Protein AF-A0A959T0X3-F1 (afdb_monomer_lite)

Sequence (175 aa):
VRFLTLLTTSLIAFGFVVLYLAIHMPPDRGWWLTSSAAEGVPDMQAAFAAVFGQGMNIIVGSLTAFVIGQFVDAFSFRWMKRMTGDRRIWLRATGSTLISQLIDSVVVTYVAFWLFRDMTFAMATALALTAYVYKFTVAVVSTPLIYLAHAGVERYLGKEKAAAMRAAALSKADE

Structure (mmCIF, N/CA/C/O backbone):
data_AF-A0A959T0X3-F1
#
_entry.id   AF-A0A959T0X3-F1
#
loop_
_atom_site.group_PDB
_atom_site.id
_atom_site.type_symbol
_atom_site.label_atom_id
_atom_site.label_alt_id
_atom_site.label_comp_id
_atom_site.label_asym_id
_atom_site.label_entity_id
_atom_site.label_seq_id
_atom_site.pdbx_PDB_ins_code
_atom_site.Cartn_x
_atom_site.Cartn_y
_atom_site.Cartn_z
_atom_site.occupancy
_atom_site.B_iso_or_equiv
_atom_site.auth_seq_id
_atom_site.auth_comp_id
_atom_site.auth_asym_id
_atom_site.auth_atom_id
_atom_site.pdbx_PDB_model_num
ATOM 1 N N . VAL A 1 1 ? -19.198 -9.817 -4.823 1.00 64.38 1 VAL A N 1
ATOM 2 C CA . VAL A 1 1 ? -17.813 -9.396 -4.480 1.00 64.38 1 VAL A CA 1
ATOM 3 C C . VAL A 1 1 ? -16.756 -10.292 -5.127 1.00 64.38 1 VAL A C 1
ATOM 5 O O . VAL A 1 1 ? -16.028 -9.788 -5.965 1.00 64.38 1 VAL A O 1
ATOM 8 N N . ARG A 1 2 ? -16.720 -11.610 -4.855 1.00 67.75 2 ARG A N 1
ATOM 9 C CA . ARG A 1 2 ? -15.702 -12.535 -5.416 1.00 67.75 2 ARG A CA 1
ATOM 10 C C . ARG A 1 2 ? -15.579 -12.510 -6.950 1.00 67.75 2 ARG A C 1
ATOM 12 O O . ARG A 1 2 ? -14.468 -12.469 -7.456 1.00 67.75 2 ARG A O 1
ATOM 19 N N . PHE A 1 3 ? -16.701 -12.472 -7.674 1.00 75.19 3 PHE A N 1
ATOM 20 C CA . PHE A 1 3 ? -16.714 -12.403 -9.144 1.00 75.19 3 PHE A CA 1
ATOM 21 C C . PHE A 1 3 ? -16.078 -11.117 -9.694 1.00 75.19 3 PHE A C 1
ATOM 23 O O . PHE A 1 3 ? -15.248 -11.181 -10.590 1.00 75.19 3 PHE A O 1
ATOM 30 N N . LEU A 1 4 ? -16.420 -9.960 -9.115 1.00 78.19 4 LEU A N 1
ATOM 31 C CA . LEU A 1 4 ? -15.883 -8.660 -9.531 1.00 78.19 4 LEU A CA 1
ATOM 32 C C . LEU A 1 4 ? -14.369 -8.577 -9.297 1.00 78.19 4 LEU A C 1
ATOM 34 O O . LEU A 1 4 ? -13.640 -8.098 -10.163 1.00 78.19 4 LEU A O 1
ATOM 38 N N . THR A 1 5 ? -13.891 -9.098 -8.163 1.00 72.88 5 THR A N 1
ATOM 39 C CA . THR A 1 5 ? -12.455 -9.190 -7.875 1.00 72.88 5 THR A CA 1
ATOM 40 C C . THR A 1 5 ? -11.755 -10.092 -8.890 1.00 72.88 5 THR A C 1
ATOM 42 O O . THR A 1 5 ? -10.767 -9.670 -9.481 1.00 72.88 5 THR A O 1
ATOM 45 N N . LEU A 1 6 ? -12.300 -11.286 -9.156 1.00 79.94 6 LEU A N 1
ATOM 46 C CA . LEU A 1 6 ? -11.705 -12.241 -10.092 1.00 79.94 6 LEU A CA 1
ATOM 47 C C . LEU A 1 6 ? -11.641 -11.679 -11.520 1.00 79.94 6 LEU A C 1
ATOM 49 O O . LEU A 1 6 ? -10.592 -11.731 -12.148 1.00 79.94 6 LEU A O 1
ATOM 53 N N . LEU A 1 7 ? -12.733 -11.073 -11.995 1.00 83.38 7 LEU A N 1
ATOM 54 C CA . LEU A 1 7 ? -12.816 -10.454 -13.317 1.00 83.38 7 LEU A CA 1
ATOM 55 C C . LEU A 1 7 ? -11.782 -9.335 -13.483 1.00 83.38 7 LEU A C 1
ATOM 57 O O . LEU A 1 7 ? -11.071 -9.291 -14.483 1.00 83.38 7 LEU A O 1
ATOM 61 N N . THR A 1 8 ? -11.672 -8.454 -12.486 1.00 76.19 8 THR A N 1
ATOM 62 C CA . THR A 1 8 ? -10.725 -7.331 -12.523 1.00 76.19 8 THR A CA 1
ATOM 63 C C . THR A 1 8 ? -9.284 -7.835 -12.546 1.00 76.19 8 THR A C 1
ATOM 65 O O . THR A 1 8 ? -8.489 -7.390 -13.369 1.00 76.19 8 THR A O 1
ATOM 68 N N . THR A 1 9 ? -8.953 -8.818 -11.703 1.00 74.25 9 THR A N 1
ATOM 69 C CA . THR A 1 9 ? -7.631 -9.454 -11.704 1.00 74.25 9 THR A CA 1
ATOM 70 C C . THR A 1 9 ? -7.329 -10.134 -13.042 1.00 74.25 9 THR A C 1
ATOM 72 O O . THR A 1 9 ? -6.222 -9.988 -13.554 1.00 74.25 9 THR A O 1
ATOM 75 N N . SER A 1 10 ? -8.302 -10.825 -13.645 1.00 82.31 10 SER A N 1
ATOM 76 C CA . SER A 1 10 ? -8.136 -11.481 -14.947 1.00 82.31 10 SER A CA 1
ATOM 77 C C . SER A 1 10 ? -7.917 -10.491 -16.092 1.00 82.31 10 SER A C 1
ATOM 79 O O . SER A 1 10 ? -7.050 -10.728 -16.927 1.00 82.31 10 SER A O 1
ATOM 81 N N . LEU A 1 11 ? -8.648 -9.373 -16.127 1.00 84.50 11 LEU A N 1
ATOM 82 C CA . LEU A 1 11 ? -8.470 -8.329 -17.145 1.00 84.50 11 LEU A CA 1
ATOM 83 C C . LEU A 1 11 ? -7.097 -7.658 -17.037 1.00 84.50 11 LEU A C 1
ATOM 85 O O . LEU A 1 11 ? -6.426 -7.445 -18.045 1.00 84.50 11 LEU A O 1
ATOM 89 N N . ILE A 1 12 ? -6.664 -7.379 -15.807 1.00 81.81 12 ILE A N 1
ATOM 90 C CA . ILE A 1 12 ? -5.334 -6.840 -15.517 1.00 81.81 12 ILE A CA 1
ATOM 91 C C . ILE A 1 12 ? -4.252 -7.824 -15.991 1.00 81.81 12 ILE A C 1
ATOM 93 O O . ILE A 1 12 ? -3.347 -7.436 -16.727 1.00 81.81 12 ILE A O 1
ATOM 97 N N . ALA A 1 13 ? -4.372 -9.108 -15.638 1.00 80.50 13 ALA A N 1
ATOM 98 C CA . ALA A 1 13 ? -3.436 -10.145 -16.071 1.00 80.50 13 ALA A CA 1
ATOM 99 C C . ALA A 1 13 ? -3.388 -10.288 -17.603 1.00 80.50 13 ALA A C 1
ATOM 101 O O . ALA A 1 13 ? -2.305 -10.377 -18.178 1.00 80.50 13 ALA A O 1
ATOM 102 N N . PHE A 1 14 ? -4.544 -10.252 -18.271 1.00 86.44 14 PHE A N 1
ATOM 103 C CA . PHE A 1 14 ? -4.636 -10.300 -19.729 1.00 86.44 14 PHE A CA 1
ATOM 104 C C . PHE A 1 14 ? -3.894 -9.133 -20.396 1.00 86.44 14 PHE A C 1
ATOM 106 O O . PHE A 1 14 ? -3.094 -9.363 -21.302 1.00 86.44 14 PHE A O 1
ATOM 113 N N . GLY A 1 15 ? -4.088 -7.900 -19.913 1.00 84.12 15 GLY A N 1
ATOM 114 C CA . GLY A 1 15 ? -3.373 -6.725 -20.423 1.00 84.12 15 GLY A CA 1
ATOM 115 C C . GLY A 1 15 ? -1.849 -6.873 -20.349 1.00 84.12 15 GLY A C 1
ATOM 116 O O . GLY A 1 15 ? -1.148 -6.487 -21.284 1.00 84.12 15 GLY A O 1
ATOM 117 N N . PHE A 1 16 ? -1.326 -7.506 -19.294 1.00 80.06 16 PHE A N 1
ATOM 118 C CA . PHE A 1 16 ? 0.114 -7.763 -19.176 1.00 80.06 16 PHE A CA 1
ATOM 119 C C . PHE A 1 16 ? 0.628 -8.836 -20.105 1.00 80.06 16 PHE A C 1
ATOM 121 O O . PHE A 1 16 ? 1.716 -8.674 -20.644 1.00 80.06 16 PHE A O 1
ATOM 128 N N . VAL A 1 17 ? -0.135 -9.906 -20.319 1.00 84.50 17 VAL A N 1
ATOM 129 C CA . VAL A 1 17 ? 0.243 -10.926 -21.304 1.00 84.50 17 VAL A CA 1
ATOM 130 C C . VAL A 1 17 ? 0.352 -10.287 -22.688 1.00 84.50 17 VAL A C 1
ATOM 132 O O . VAL A 1 17 ? 1.337 -10.509 -23.387 1.00 84.50 17 VAL A O 1
ATOM 135 N N . VAL A 1 18 ? -0.604 -9.431 -23.054 1.00 87.31 18 VAL A N 1
ATOM 136 C CA . VAL A 1 18 ? -0.570 -8.701 -24.328 1.00 87.31 18 VAL A CA 1
ATOM 137 C C . VAL A 1 18 ? 0.650 -7.776 -24.412 1.00 87.31 18 VAL A C 1
ATOM 139 O O . VAL A 1 18 ? 1.364 -7.820 -25.411 1.00 87.31 18 VAL A O 1
ATOM 142 N N . LEU A 1 19 ? 0.942 -6.987 -23.371 1.00 83.88 19 LEU A N 1
ATOM 143 C CA . LEU A 1 19 ? 2.120 -6.106 -23.347 1.00 83.88 19 LEU A CA 1
ATOM 144 C C . LEU A 1 19 ? 3.445 -6.881 -23.378 1.00 83.88 19 LEU A C 1
ATOM 146 O O . LEU A 1 19 ? 4.367 -6.485 -24.086 1.00 83.88 19 LEU A O 1
ATOM 150 N N . TYR A 1 20 ? 3.540 -8.000 -22.658 1.00 83.81 20 TYR A N 1
ATOM 151 C CA . TYR A 1 20 ? 4.718 -8.869 -22.658 1.00 83.81 20 TYR A CA 1
ATOM 152 C C . TYR A 1 20 ? 5.016 -9.397 -24.063 1.00 83.81 20 TYR A C 1
ATOM 154 O O . TYR A 1 20 ? 6.157 -9.316 -24.529 1.00 83.81 20 TYR A O 1
ATOM 162 N N . LEU A 1 21 ? 3.979 -9.895 -24.745 1.00 86.44 21 LEU A N 1
ATOM 163 C CA . LEU A 1 21 ? 4.081 -10.376 -26.119 1.00 86.44 21 LEU A CA 1
ATOM 164 C C . LEU A 1 21 ? 4.426 -9.238 -27.086 1.00 86.44 21 LEU A C 1
ATOM 166 O O . LEU A 1 21 ? 5.255 -9.439 -27.966 1.00 86.44 21 LEU A O 1
ATOM 170 N N . ALA A 1 22 ? 3.858 -8.043 -26.899 1.00 84.19 22 ALA A N 1
ATOM 171 C CA . ALA A 1 22 ? 4.156 -6.875 -27.728 1.00 84.19 22 ALA A CA 1
ATOM 172 C C . ALA A 1 22 ? 5.621 -6.415 -27.610 1.00 84.19 22 ALA A C 1
ATOM 174 O O . ALA A 1 22 ? 6.234 -6.066 -28.614 1.00 84.19 22 ALA A O 1
ATOM 175 N N . ILE A 1 23 ? 6.209 -6.456 -26.408 1.00 83.00 23 ILE A N 1
ATOM 176 C CA . ILE A 1 23 ? 7.622 -6.092 -26.192 1.00 83.00 23 ILE A CA 1
ATOM 177 C C . ILE A 1 23 ? 8.574 -7.090 -26.870 1.00 83.00 23 ILE A C 1
ATOM 179 O O . ILE A 1 23 ? 9.599 -6.683 -27.416 1.00 83.00 23 ILE A O 1
ATOM 183 N N . HIS A 1 24 ? 8.249 -8.387 -26.838 1.00 83.31 24 HIS A N 1
ATOM 184 C CA . HIS A 1 24 ? 9.104 -9.450 -27.388 1.00 83.31 24 HIS A CA 1
ATOM 185 C C . HIS A 1 24 ? 8.854 -9.740 -28.872 1.00 83.31 24 HIS A C 1
ATOM 187 O O . HIS A 1 24 ? 9.616 -10.489 -29.487 1.00 83.31 24 HIS A O 1
ATOM 193 N N . MET A 1 25 ? 7.798 -9.175 -29.459 1.00 83.31 25 MET A N 1
ATOM 194 C CA . MET A 1 25 ? 7.533 -9.315 -30.883 1.00 83.31 25 MET A CA 1
ATOM 195 C C . MET A 1 25 ? 8.585 -8.529 -31.684 1.00 83.31 25 MET A C 1
ATOM 197 O O . MET A 1 25 ? 8.890 -7.389 -31.326 1.00 83.31 25 MET A O 1
ATOM 201 N N . PRO A 1 26 ? 9.144 -9.101 -32.768 1.00 78.75 26 PRO A N 1
ATOM 202 C CA . PRO A 1 26 ? 10.072 -8.377 -33.626 1.00 78.75 26 PRO A CA 1
ATOM 203 C C . PRO A 1 26 ? 9.405 -7.110 -34.182 1.00 78.75 26 PRO A C 1
ATOM 205 O O . PRO A 1 26 ? 8.355 -7.225 -34.820 1.00 78.75 26 PRO A O 1
ATOM 208 N N . PRO A 1 27 ? 9.982 -5.916 -33.965 1.00 81.31 27 PRO A N 1
ATOM 209 C CA . PRO A 1 27 ? 9.432 -4.689 -34.518 1.00 81.31 27 PRO A CA 1
ATOM 210 C C . PRO A 1 27 ? 9.588 -4.651 -36.039 1.00 81.31 27 PRO A C 1
ATOM 212 O O . PRO A 1 27 ? 10.576 -5.144 -36.596 1.00 81.31 27 PRO A O 1
ATOM 215 N N . ASP A 1 28 ? 8.649 -3.982 -36.705 1.00 82.00 28 ASP A N 1
ATOM 216 C CA . ASP A 1 28 ? 8.813 -3.626 -38.109 1.00 82.00 28 ASP A CA 1
ATOM 217 C C . ASP A 1 28 ? 9.980 -2.638 -38.274 1.00 82.00 28 ASP A C 1
ATOM 219 O O . ASP A 1 28 ? 10.077 -1.624 -37.577 1.00 82.00 28 ASP A O 1
ATOM 223 N N . ARG A 1 29 ? 10.896 -2.936 -39.198 1.00 73.62 29 ARG A N 1
ATOM 224 C CA . ARG A 1 29 ? 12.114 -2.136 -39.381 1.00 73.62 29 ARG A CA 1
ATOM 225 C C . ARG A 1 29 ? 11.919 -0.896 -40.256 1.00 73.62 29 ARG A C 1
ATOM 227 O O . ARG A 1 29 ? 12.813 -0.059 -40.283 1.00 73.62 29 ARG A O 1
ATOM 234 N N . GLY A 1 30 ? 10.811 -0.799 -40.993 1.00 74.19 30 GLY A N 1
ATOM 235 C CA . GLY A 1 30 ? 10.577 0.249 -41.988 1.00 74.19 30 GLY A CA 1
ATOM 236 C C . GLY A 1 30 ? 9.834 1.461 -41.432 1.00 74.19 30 GLY A C 1
ATOM 237 O O . GLY A 1 30 ? 10.241 2.591 -41.674 1.00 74.19 30 GLY A O 1
ATOM 238 N N . TRP A 1 31 ? 8.759 1.236 -40.679 1.00 78.56 31 TRP A N 1
ATOM 239 C CA . TRP A 1 31 ? 7.973 2.310 -40.055 1.00 78.56 31 TRP A CA 1
ATOM 240 C C . TRP A 1 31 ? 8.343 2.466 -38.586 1.00 78.56 31 TRP A C 1
ATOM 242 O O . TRP A 1 31 ? 8.620 3.576 -38.130 1.00 78.56 31 TRP A O 1
ATOM 252 N N . TRP A 1 32 ? 8.264 1.377 -37.819 1.00 81.81 32 TRP A N 1
ATOM 253 C CA . TRP A 1 32 ? 8.141 1.454 -36.362 1.00 81.81 32 TRP A CA 1
ATOM 254 C C . TRP A 1 32 ? 9.403 1.984 -35.683 1.00 81.81 32 TRP A C 1
ATOM 256 O O . TRP A 1 32 ? 9.307 2.887 -34.862 1.00 81.81 32 TRP A O 1
ATOM 266 N N . LEU A 1 33 ? 10.588 1.496 -36.062 1.00 80.19 33 LEU A N 1
ATOM 267 C CA . LEU A 1 33 ? 11.848 1.915 -35.431 1.00 80.19 33 LEU A CA 1
ATOM 268 C C . LEU A 1 33 ? 12.099 3.428 -35.520 1.00 80.19 33 LEU A C 1
ATOM 270 O O . LEU A 1 33 ? 12.566 4.022 -34.552 1.00 80.19 33 LEU A O 1
ATOM 274 N N . THR A 1 34 ? 11.761 4.048 -36.653 1.00 81.88 34 THR A N 1
ATOM 275 C CA . THR A 1 34 ? 12.048 5.462 -36.936 1.00 81.88 34 THR A CA 1
ATOM 276 C C . THR A 1 34 ? 10.849 6.388 -36.741 1.00 81.88 34 THR A C 1
ATOM 278 O O . THR A 1 34 ? 10.966 7.582 -37.013 1.00 81.88 34 THR A O 1
ATOM 281 N N . SER A 1 35 ? 9.697 5.885 -36.283 1.00 81.88 35 SER A N 1
ATOM 282 C CA . SER A 1 35 ? 8.451 6.666 -36.220 1.00 81.88 35 SER A CA 1
ATOM 283 C C . SER A 1 35 ? 8.563 7.931 -35.368 1.00 81.88 35 SER A C 1
ATOM 285 O O . SER A 1 35 ? 7.908 8.926 -35.660 1.00 81.88 35 SER A O 1
ATOM 287 N N . SER A 1 36 ? 9.417 7.899 -34.342 1.00 81.44 36 SER A N 1
ATOM 288 C CA . SER A 1 36 ? 9.675 9.019 -33.426 1.00 81.44 36 SER A CA 1
ATOM 289 C C . SER A 1 36 ? 11.119 9.529 -33.507 1.00 81.44 36 SER A C 1
ATOM 291 O O . SER A 1 36 ? 11.574 10.266 -32.632 1.00 81.44 36 SER A O 1
ATOM 293 N N . ALA A 1 37 ? 11.841 9.200 -34.586 1.00 77.88 37 ALA A N 1
ATOM 294 C CA . ALA A 1 37 ? 13.212 9.669 -34.793 1.00 77.88 37 ALA A CA 1
ATOM 295 C C . ALA A 1 37 ? 13.294 11.204 -34.873 1.00 77.88 37 ALA A C 1
ATOM 297 O O . ALA A 1 37 ? 14.249 11.797 -34.375 1.00 77.88 37 ALA A O 1
ATOM 298 N N . ALA A 1 38 ? 12.263 11.854 -35.427 1.00 78.12 38 ALA A N 1
ATOM 299 C CA . ALA A 1 38 ? 12.153 13.314 -35.485 1.00 78.12 38 ALA A CA 1
ATOM 300 C C . ALA A 1 38 ? 11.984 13.978 -34.101 1.00 78.12 38 ALA A C 1
ATOM 302 O O . ALA A 1 38 ? 12.298 15.155 -33.949 1.00 78.12 38 ALA A O 1
ATOM 303 N N . GLU A 1 39 ? 11.538 13.228 -33.090 1.00 80.75 39 GLU A N 1
ATOM 304 C CA . GLU A 1 39 ? 11.364 13.691 -31.706 1.00 80.75 39 GLU A CA 1
ATOM 305 C C . GLU A 1 39 ? 12.554 13.314 -30.804 1.00 80.75 39 GLU A C 1
ATOM 307 O O . GLU A 1 39 ? 12.505 13.487 -29.588 1.00 80.75 39 GLU A O 1
ATOM 312 N N . GLY A 1 40 ? 13.648 12.808 -31.388 1.00 82.50 40 GLY A N 1
ATOM 313 C CA . GLY A 1 40 ? 14.859 12.441 -30.653 1.00 82.50 40 GLY A CA 1
ATOM 314 C C . GLY A 1 40 ? 14.848 11.027 -30.070 1.00 82.50 40 GLY A C 1
ATOM 315 O O . GLY A 1 40 ? 15.679 10.736 -29.212 1.00 82.50 40 GLY A O 1
ATOM 316 N N . VAL A 1 41 ? 13.955 10.142 -30.534 1.00 82.12 41 VAL A N 1
ATOM 317 C CA . VAL A 1 41 ? 13.928 8.713 -30.170 1.00 82.12 41 VAL A CA 1
ATOM 318 C C . VAL A 1 41 ? 14.370 7.870 -31.376 1.00 82.12 41 VAL A C 1
ATOM 320 O O . VAL A 1 41 ? 13.552 7.582 -32.249 1.00 82.12 41 VAL A O 1
ATOM 323 N N . PRO A 1 42 ? 15.655 7.470 -31.463 1.00 79.75 42 PRO A N 1
ATOM 324 C CA . PRO A 1 42 ? 16.193 6.767 -32.633 1.00 79.75 42 PRO A CA 1
ATOM 325 C C . PRO A 1 42 ? 15.719 5.314 -32.756 1.00 79.75 42 PRO A C 1
ATOM 327 O O . PRO A 1 42 ? 15.734 4.761 -33.852 1.00 79.75 42 PRO A O 1
ATOM 330 N N . ASP A 1 43 ? 15.339 4.699 -31.633 1.00 84.69 43 ASP A N 1
ATOM 331 C CA . ASP A 1 43 ? 14.818 3.336 -31.563 1.00 84.69 43 ASP A CA 1
ATOM 332 C C . ASP A 1 43 ? 13.539 3.322 -30.720 1.00 84.69 43 ASP A C 1
ATOM 334 O O . ASP A 1 43 ? 13.563 3.307 -29.483 1.00 84.69 43 ASP A O 1
ATOM 338 N N . MET A 1 44 ? 12.404 3.339 -31.417 1.00 85.19 44 MET A N 1
ATOM 339 C CA . MET A 1 44 ? 11.091 3.306 -30.784 1.00 85.19 44 MET A CA 1
ATOM 340 C C . MET A 1 44 ? 10.835 1.998 -30.022 1.00 85.19 44 MET A C 1
ATOM 342 O O . MET A 1 44 ? 10.145 2.013 -29.002 1.00 85.19 44 MET A O 1
ATOM 346 N N . GLN A 1 45 ? 11.413 0.870 -30.456 1.00 84.94 45 GLN A N 1
ATOM 347 C CA . GLN A 1 45 ? 11.232 -0.408 -29.766 1.00 84.94 45 GLN A CA 1
ATOM 348 C C . GLN A 1 45 ? 11.969 -0.416 -28.428 1.00 84.94 45 GLN A C 1
ATOM 350 O O . GLN A 1 45 ? 11.413 -0.871 -27.427 1.00 84.94 45 GLN A O 1
ATOM 355 N N . ALA A 1 46 ? 13.191 0.118 -28.385 1.00 83.69 46 ALA A N 1
ATOM 356 C CA . ALA A 1 46 ? 13.946 0.246 -27.142 1.00 83.69 46 ALA A CA 1
ATOM 357 C C . ALA A 1 46 ? 13.224 1.155 -26.133 1.00 83.69 46 ALA A C 1
ATOM 359 O O . ALA A 1 46 ? 13.118 0.809 -24.954 1.00 83.69 46 ALA A O 1
ATOM 360 N N . ALA A 1 47 ? 12.664 2.279 -26.592 1.00 83.56 47 ALA A N 1
ATOM 361 C CA . ALA A 1 47 ? 11.876 3.177 -25.749 1.00 83.56 47 ALA A CA 1
ATOM 362 C C . ALA A 1 47 ? 10.578 2.517 -25.246 1.00 83.56 47 ALA A C 1
ATOM 364 O O . ALA A 1 47 ? 10.261 2.591 -24.056 1.00 83.56 47 ALA A O 1
ATOM 365 N N . PHE A 1 48 ? 9.858 1.812 -26.125 1.00 84.31 48 PHE A N 1
ATOM 366 C CA . PHE A 1 48 ? 8.654 1.060 -25.772 1.00 84.31 48 PHE A CA 1
ATOM 367 C C . PHE A 1 48 ? 8.953 -0.023 -24.722 1.00 84.31 48 PHE A C 1
ATOM 369 O O . PHE A 1 48 ? 8.268 -0.108 -23.701 1.00 84.31 48 PHE A O 1
ATOM 376 N N . ALA A 1 49 ? 10.022 -0.800 -24.916 1.00 84.12 49 ALA A N 1
ATOM 377 C CA . ALA A 1 49 ? 10.463 -1.821 -23.971 1.00 84.12 49 ALA A CA 1
ATOM 378 C C . ALA A 1 49 ? 10.905 -1.225 -22.626 1.00 84.12 49 ALA A C 1
ATOM 380 O O . ALA A 1 49 ? 10.599 -1.798 -21.583 1.00 84.12 49 ALA A O 1
ATOM 381 N N . ALA A 1 50 ? 11.571 -0.068 -22.617 1.00 82.31 50 ALA A N 1
ATOM 382 C CA . ALA A 1 50 ? 11.975 0.595 -21.381 1.00 82.31 50 ALA A CA 1
ATOM 383 C C . ALA A 1 50 ? 10.759 1.044 -20.552 1.00 82.31 50 ALA A C 1
ATOM 385 O O . ALA A 1 50 ? 10.667 0.720 -19.369 1.00 82.31 50 ALA A O 1
ATOM 386 N N . VAL A 1 51 ? 9.792 1.727 -21.174 1.00 82.12 51 VAL A N 1
ATOM 387 C CA . VAL A 1 51 ? 8.614 2.265 -20.474 1.00 82.12 51 VAL A CA 1
ATOM 388 C C . VAL A 1 51 ? 7.662 1.147 -20.040 1.00 82.12 51 VAL A C 1
ATOM 390 O O . VAL A 1 51 ? 7.318 1.033 -18.859 1.00 82.12 51 VAL A O 1
ATOM 393 N N . PHE A 1 52 ? 7.248 0.286 -20.971 1.00 80.81 52 PHE A N 1
ATOM 394 C CA . PHE A 1 52 ? 6.273 -0.765 -20.675 1.00 80.81 52 PHE A CA 1
ATOM 395 C C . PHE A 1 52 ? 6.900 -1.965 -19.953 1.00 80.81 52 PHE A C 1
ATOM 397 O O . PHE A 1 52 ? 6.236 -2.584 -19.120 1.00 80.81 52 PHE A O 1
ATOM 404 N N . GLY A 1 53 ? 8.182 -2.260 -20.184 1.00 78.75 53 GLY A N 1
ATOM 405 C CA . GLY A 1 53 ? 8.915 -3.295 -19.450 1.00 78.75 53 GLY A CA 1
ATOM 406 C C . GLY A 1 53 ? 9.161 -2.915 -17.989 1.00 78.75 53 GLY A C 1
ATOM 407 O O . GLY A 1 53 ? 8.962 -3.744 -17.098 1.00 78.75 53 GLY A O 1
ATOM 408 N N . GLN A 1 54 ? 9.488 -1.648 -17.705 1.00 71.19 54 GLN A N 1
ATOM 409 C CA . GLN A 1 54 ? 9.561 -1.159 -16.325 1.00 71.19 54 GLN A CA 1
ATOM 410 C C . GLN A 1 54 ? 8.187 -1.219 -15.641 1.00 71.19 54 GLN A C 1
ATOM 412 O O . GLN A 1 54 ? 8.094 -1.658 -14.492 1.00 71.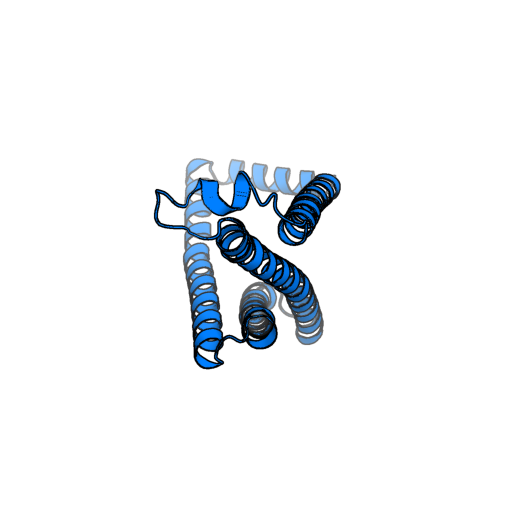19 54 GLN A O 1
ATOM 417 N N . GLY A 1 55 ? 7.114 -0.849 -16.351 1.00 73.69 55 GLY A N 1
ATOM 418 C CA . GLY A 1 55 ? 5.739 -0.995 -15.865 1.00 73.69 55 GLY A CA 1
ATOM 419 C C . GLY A 1 55 ? 5.395 -2.441 -15.493 1.00 73.69 55 GLY A C 1
ATOM 420 O O . GLY A 1 55 ? 4.858 -2.696 -14.415 1.00 73.69 55 GLY A O 1
ATOM 421 N N . MET A 1 56 ? 5.777 -3.404 -16.331 1.00 71.31 56 MET A N 1
ATOM 422 C CA . MET A 1 56 ? 5.546 -4.829 -16.088 1.00 71.31 56 MET A CA 1
ATOM 423 C C . MET A 1 56 ? 6.251 -5.332 -14.818 1.00 71.31 56 MET A C 1
ATOM 425 O O . MET A 1 56 ? 5.619 -5.987 -13.987 1.00 71.31 56 MET A O 1
ATOM 429 N N . ASN A 1 57 ? 7.516 -4.956 -14.607 1.00 69.88 57 ASN A N 1
ATOM 430 C CA . ASN A 1 57 ? 8.255 -5.293 -13.384 1.00 69.88 57 ASN A CA 1
ATOM 431 C C . ASN A 1 57 ? 7.621 -4.666 -12.136 1.00 69.88 57 ASN A C 1
ATOM 433 O O . ASN A 1 57 ? 7.509 -5.315 -11.094 1.00 69.88 57 ASN A O 1
ATOM 437 N N . ILE A 1 58 ? 7.157 -3.416 -12.243 1.00 70.50 58 ILE A N 1
ATOM 438 C CA . ILE A 1 58 ? 6.446 -2.731 -11.159 1.00 70.50 58 ILE A CA 1
ATOM 439 C C . ILE A 1 58 ? 5.193 -3.508 -10.769 1.00 70.50 58 ILE A C 1
ATOM 441 O O . ILE A 1 58 ? 4.939 -3.667 -9.578 1.00 70.50 58 ILE A O 1
ATOM 445 N N . ILE A 1 59 ? 4.433 -4.011 -11.740 1.00 70.06 59 ILE A N 1
ATOM 446 C CA . ILE A 1 59 ? 3.138 -4.631 -11.464 1.00 70.06 59 ILE A CA 1
ATOM 447 C C . ILE A 1 59 ? 3.293 -6.060 -10.952 1.00 70.06 59 ILE A C 1
ATOM 449 O O . ILE A 1 59 ? 2.615 -6.423 -9.993 1.00 70.06 59 ILE A O 1
ATOM 453 N N . VAL A 1 60 ? 4.227 -6.843 -11.496 1.00 71.94 60 VAL A N 1
ATOM 454 C CA . VAL A 1 60 ? 4.580 -8.151 -10.919 1.00 71.94 60 VAL A CA 1
ATOM 455 C C . VAL A 1 60 ? 5.075 -7.975 -9.481 1.00 71.94 60 VAL A C 1
ATOM 457 O O . VAL A 1 60 ? 4.623 -8.692 -8.585 1.00 71.94 60 VAL A O 1
ATOM 460 N N . GLY A 1 61 ? 5.919 -6.967 -9.232 1.00 71.94 61 GLY A N 1
ATOM 461 C CA . GLY A 1 61 ? 6.357 -6.602 -7.886 1.00 71.94 61 GLY A CA 1
ATOM 462 C C . GLY A 1 61 ? 5.191 -6.213 -6.971 1.00 71.94 61 GLY A C 1
ATOM 463 O O . GLY A 1 61 ? 5.092 -6.720 -5.858 1.00 71.94 61 GLY A O 1
ATOM 464 N N . SER A 1 62 ? 4.262 -5.375 -7.439 1.00 68.00 62 SER A N 1
ATOM 465 C CA . SER A 1 62 ? 3.087 -4.944 -6.670 1.00 68.00 62 SER A CA 1
ATOM 466 C C . SER A 1 62 ? 2.092 -6.074 -6.397 1.00 68.00 62 SER A C 1
ATOM 468 O O . SER A 1 62 ? 1.559 -6.147 -5.294 1.00 68.00 62 SER A O 1
ATOM 470 N N . LEU A 1 63 ? 1.851 -6.970 -7.356 1.00 70.62 63 LEU A N 1
ATOM 471 C CA . LEU A 1 63 ? 0.967 -8.124 -7.178 1.00 70.62 63 LEU A CA 1
ATOM 472 C C . LEU A 1 63 ? 1.570 -9.118 -6.183 1.00 70.62 63 LEU A C 1
ATOM 474 O O . LEU A 1 63 ? 0.876 -9.613 -5.297 1.00 70.62 63 LEU A O 1
ATOM 478 N N . THR A 1 64 ? 2.874 -9.363 -6.290 1.00 71.38 64 THR A N 1
ATOM 479 C CA . THR A 1 64 ? 3.595 -10.247 -5.371 1.00 71.38 64 THR A CA 1
ATOM 480 C C . THR A 1 64 ? 3.626 -9.660 -3.961 1.00 71.38 64 THR A C 1
ATOM 482 O O . THR A 1 64 ? 3.273 -10.344 -3.002 1.00 71.38 64 THR A O 1
ATOM 485 N N . ALA A 1 65 ? 3.927 -8.365 -3.834 1.00 70.75 65 ALA A N 1
ATOM 486 C CA . ALA A 1 65 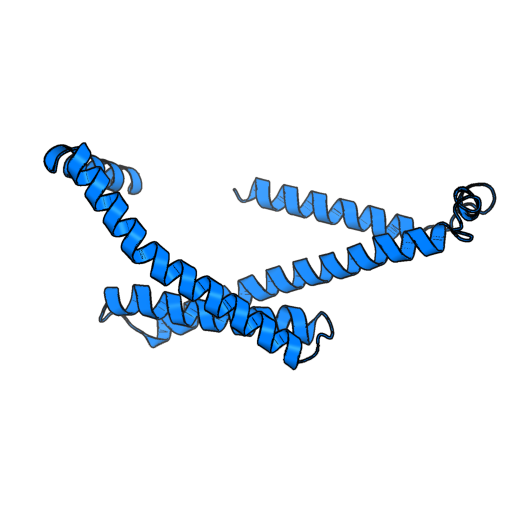? 3.835 -7.623 -2.581 1.00 70.75 65 ALA A CA 1
ATOM 487 C C . ALA A 1 65 ? 2.429 -7.681 -1.971 1.00 70.75 65 ALA A C 1
ATOM 489 O O . ALA A 1 65 ? 2.290 -7.889 -0.769 1.00 70.75 65 ALA A O 1
ATOM 490 N N . PHE A 1 66 ? 1.387 -7.538 -2.790 1.00 70.12 66 PHE A N 1
ATOM 491 C CA . PHE A 1 66 ? 0.000 -7.615 -2.345 1.00 70.12 66 PHE A CA 1
ATOM 492 C C . PHE A 1 66 ? -0.353 -9.006 -1.803 1.00 70.12 66 PHE A C 1
ATOM 494 O O . PHE A 1 66 ? -0.902 -9.116 -0.708 1.00 70.12 66 PHE A O 1
ATOM 501 N N . VAL A 1 67 ? -0.012 -10.071 -2.535 1.00 72.38 67 VAL A N 1
ATOM 502 C CA . VAL A 1 67 ? -0.283 -11.457 -2.121 1.00 72.38 67 VAL A CA 1
ATOM 503 C C . VAL A 1 67 ? 0.461 -11.789 -0.832 1.00 72.38 67 VAL A C 1
ATOM 505 O O . VAL A 1 67 ? -0.140 -12.290 0.118 1.00 72.38 67 VAL A O 1
ATOM 508 N N . ILE A 1 68 ? 1.753 -11.472 -0.764 1.00 72.50 68 ILE A N 1
ATOM 509 C CA . ILE A 1 68 ? 2.543 -11.706 0.446 1.00 72.50 68 ILE A CA 1
ATOM 510 C C . ILE A 1 68 ? 2.008 -10.861 1.601 1.00 72.50 68 ILE A C 1
ATOM 512 O O . ILE A 1 68 ? 1.869 -11.374 2.711 1.00 72.50 68 ILE A O 1
ATOM 516 N N . GLY A 1 69 ? 1.616 -9.615 1.330 1.00 70.06 69 GLY A N 1
ATOM 517 C CA . GLY A 1 69 ? 0.988 -8.740 2.307 1.00 70.06 69 GLY A CA 1
ATOM 518 C C . GLY A 1 69 ? -0.248 -9.362 2.945 1.00 70.06 69 GLY A C 1
ATOM 519 O O . GLY A 1 69 ? -0.349 -9.444 4.165 1.00 70.06 69 GLY A O 1
ATOM 520 N N . GLN A 1 70 ? -1.133 -9.921 2.119 1.00 67.81 70 GLN A N 1
ATOM 521 C CA . GLN A 1 70 ? -2.327 -10.633 2.577 1.00 67.81 70 GLN A CA 1
ATOM 522 C C . GLN A 1 70 ? -1.986 -11.862 3.441 1.00 67.81 70 GLN A C 1
ATOM 524 O O . GLN A 1 70 ? -2.635 -12.107 4.459 1.00 67.81 70 GLN A O 1
ATOM 529 N N . PHE A 1 71 ? -0.967 -12.646 3.066 1.00 71.19 71 PHE A N 1
ATOM 530 C CA . PHE A 1 71 ? -0.551 -13.821 3.843 1.00 71.19 71 PHE A CA 1
ATOM 531 C C . PHE A 1 71 ? 0.049 -13.450 5.200 1.00 71.19 71 PHE A C 1
ATOM 533 O O . PHE A 1 71 ? -0.263 -14.092 6.208 1.00 71.19 71 PHE A O 1
ATOM 540 N N . VAL A 1 72 ? 0.895 -12.422 5.222 1.00 69.62 72 VAL A N 1
ATOM 541 C CA . VAL A 1 72 ? 1.539 -11.884 6.421 1.00 69.62 72 VAL A CA 1
ATOM 542 C C . VAL A 1 72 ? 0.504 -11.317 7.386 1.00 69.62 72 VAL A C 1
ATOM 544 O O . VAL A 1 72 ? 0.530 -11.668 8.568 1.00 69.62 72 VAL A O 1
ATOM 547 N N . ASP A 1 73 ? -0.437 -10.512 6.893 1.00 65.12 73 ASP A N 1
ATOM 548 C CA . ASP A 1 73 ? -1.532 -9.955 7.690 1.00 65.12 73 ASP A CA 1
ATOM 549 C C . ASP A 1 73 ? -2.381 -11.078 8.313 1.00 65.12 73 ASP A C 1
ATOM 551 O O . ASP A 1 73 ? -2.538 -11.171 9.536 1.00 65.12 73 ASP A O 1
ATOM 555 N N . ALA A 1 74 ? -2.810 -12.048 7.496 1.00 66.62 74 ALA A N 1
ATOM 556 C CA . ALA A 1 74 ? -3.610 -13.179 7.959 1.00 66.62 74 ALA A CA 1
ATOM 557 C C . ALA A 1 74 ? -2.868 -14.079 8.968 1.00 66.62 74 ALA A C 1
ATOM 559 O O . ALA A 1 74 ? -3.481 -14.619 9.897 1.00 66.62 74 ALA A O 1
ATOM 560 N N . PHE A 1 75 ? -1.558 -14.282 8.799 1.00 69.25 75 PHE A N 1
ATOM 561 C CA . PHE A 1 75 ? -0.735 -15.032 9.750 1.00 69.25 75 PHE A CA 1
ATOM 562 C C . PHE A 1 75 ? -0.598 -14.286 11.081 1.00 69.25 75 PHE A C 1
ATOM 564 O O . PHE A 1 75 ? -0.826 -14.878 12.140 1.00 69.25 75 PHE A O 1
ATOM 571 N N . SER A 1 76 ? -0.308 -12.988 11.023 1.00 63.94 76 SER A N 1
ATOM 572 C CA . SER A 1 76 ? -0.132 -12.119 12.190 1.00 63.94 76 SER A CA 1
ATOM 573 C C . SER A 1 76 ? -1.413 -12.024 13.015 1.00 63.94 76 SER A C 1
ATOM 575 O O . SER A 1 76 ? -1.379 -12.192 14.237 1.00 63.94 76 SER A O 1
ATOM 577 N N . PHE A 1 77 ? -2.564 -11.883 12.352 1.00 61.94 77 PHE A N 1
ATOM 578 C CA . PHE A 1 77 ? -3.875 -11.898 12.997 1.00 61.94 77 PHE A CA 1
ATOM 579 C C . PHE A 1 77 ? -4.132 -13.205 13.765 1.00 61.94 77 PHE A C 1
ATOM 581 O O . PHE A 1 77 ? -4.533 -13.193 14.933 1.00 61.94 77 PHE A O 1
ATOM 588 N N . ARG A 1 78 ? -3.860 -14.360 13.140 1.00 67.44 78 ARG A N 1
ATOM 589 C CA . ARG A 1 78 ? -4.035 -15.672 13.789 1.00 67.44 78 ARG A CA 1
ATOM 590 C C . ARG A 1 78 ? -3.078 -15.870 14.961 1.00 67.44 78 ARG A C 1
ATOM 592 O O . ARG A 1 78 ? -3.495 -16.404 15.988 1.00 67.44 78 ARG A O 1
ATOM 599 N N . TRP A 1 79 ? -1.818 -15.461 14.819 1.00 68.19 79 TRP A N 1
ATOM 600 C CA . TRP A 1 79 ? -0.812 -15.557 15.878 1.00 68.19 79 TRP A CA 1
ATOM 601 C C . TRP A 1 79 ? -1.215 -14.731 17.104 1.00 68.19 79 TRP A C 1
ATOM 603 O O . TRP A 1 79 ? -1.230 -15.234 18.229 1.00 68.19 79 TRP A O 1
ATOM 613 N N . MET A 1 80 ? -1.684 -13.508 16.877 1.00 60.97 80 MET A N 1
ATOM 614 C CA . MET A 1 80 ? -2.131 -12.614 17.939 1.00 60.97 80 MET A CA 1
ATOM 615 C C . MET A 1 80 ? -3.394 -13.104 18.645 1.00 60.97 80 MET A C 1
ATOM 617 O O . MET A 1 80 ? -3.475 -13.053 19.876 1.00 60.97 80 MET A O 1
ATOM 621 N N . LYS A 1 81 ? -4.351 -13.652 17.881 1.00 61.56 81 LYS A N 1
ATOM 622 C CA . LYS A 1 81 ? -5.555 -14.296 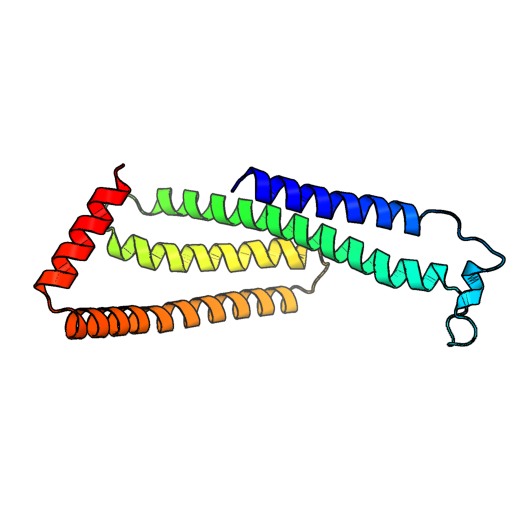18.423 1.00 61.56 81 LYS A CA 1
ATOM 623 C C . LYS A 1 81 ? -5.205 -15.458 19.361 1.00 61.56 81 LYS A C 1
ATOM 625 O O . LYS A 1 81 ? -5.885 -15.635 20.367 1.00 61.56 81 LYS A O 1
ATOM 630 N N . ARG A 1 82 ? -4.143 -16.223 19.070 1.00 66.62 82 ARG A N 1
ATOM 631 C CA . ARG A 1 82 ? -3.665 -17.309 19.947 1.00 66.62 82 ARG A CA 1
ATOM 632 C C . ARG A 1 82 ? -2.976 -16.793 21.210 1.00 66.62 82 ARG A C 1
ATOM 634 O O . ARG A 1 82 ? -3.205 -17.354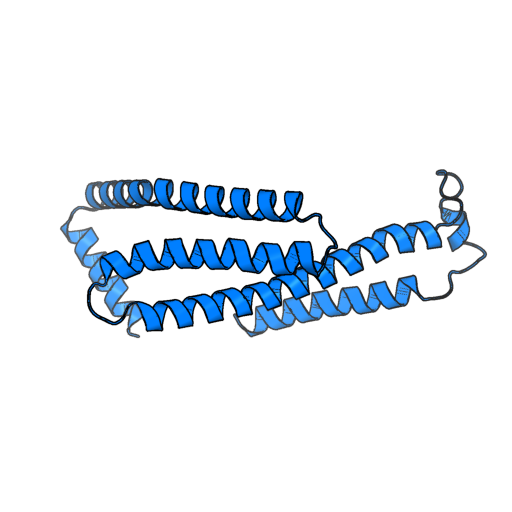 22.272 1.00 66.62 82 ARG A O 1
ATOM 641 N N . MET A 1 83 ? -2.162 -15.738 21.112 1.00 62.66 83 MET A N 1
ATOM 642 C CA . MET A 1 83 ? -1.419 -15.206 22.265 1.00 62.66 83 MET A CA 1
ATOM 643 C C . MET A 1 83 ? -2.301 -14.519 23.312 1.00 62.66 83 MET A C 1
ATOM 645 O O . MET A 1 83 ? -1.966 -14.549 24.492 1.00 62.66 83 MET A O 1
ATOM 649 N N . THR A 1 84 ? -3.403 -13.877 22.912 1.00 56.56 84 THR A N 1
ATOM 650 C CA . THR A 1 84 ? -4.162 -13.005 23.830 1.00 56.56 84 THR A CA 1
ATOM 651 C C . THR A 1 84 ? -5.358 -13.654 24.539 1.00 56.56 84 THR A C 1
ATOM 653 O O . THR A 1 84 ? -5.843 -13.072 25.508 1.00 56.56 84 THR A O 1
ATOM 656 N N . GLY A 1 85 ? -5.813 -14.852 24.143 1.00 60.97 85 GLY A N 1
ATOM 657 C CA . GLY A 1 85 ? -6.902 -15.581 24.830 1.00 60.97 85 GLY A CA 1
ATOM 658 C C . GLY A 1 85 ? -8.209 -14.776 25.015 1.00 60.97 85 GLY A C 1
ATOM 659 O O . GLY A 1 85 ? -8.375 -13.712 24.423 1.00 60.97 85 GLY A O 1
ATOM 660 N N . ASP A 1 86 ? -9.154 -15.256 25.838 1.00 54.94 86 ASP A N 1
ATOM 661 C CA . ASP A 1 86 ? -10.529 -14.700 25.956 1.00 54.94 86 ASP A CA 1
ATOM 662 C C . ASP A 1 86 ? -10.758 -13.619 27.035 1.00 54.94 86 ASP A C 1
ATOM 664 O O . ASP A 1 86 ? -11.873 -13.133 27.208 1.00 54.94 86 ASP A O 1
ATOM 668 N N . ARG A 1 87 ? -9.742 -13.199 27.801 1.00 49.47 87 ARG A N 1
ATOM 669 C CA . ARG A 1 87 ? -10.009 -12.578 29.117 1.00 49.47 87 ARG A CA 1
ATOM 670 C C . ARG A 1 87 ? -10.239 -11.059 29.184 1.00 49.47 87 ARG A C 1
ATOM 672 O O . ARG A 1 87 ? -10.708 -10.622 30.230 1.00 49.47 87 ARG A O 1
ATOM 679 N N . ARG A 1 88 ? -9.965 -10.238 28.152 1.00 51.84 88 ARG A N 1
ATOM 680 C CA . ARG A 1 88 ? -10.280 -8.776 28.159 1.00 51.84 88 ARG A CA 1
ATOM 681 C C . ARG A 1 88 ? -10.523 -8.194 26.756 1.00 51.84 88 ARG A C 1
ATOM 683 O O . ARG A 1 88 ? -9.589 -7.734 26.108 1.00 51.84 88 ARG A O 1
ATOM 690 N N . ILE A 1 89 ? -11.784 -8.160 26.316 1.00 56.50 89 ILE A N 1
ATOM 691 C CA . ILE A 1 89 ? -12.212 -7.799 24.945 1.00 56.50 89 ILE A CA 1
ATOM 692 C C . ILE A 1 89 ? -11.731 -6.403 24.494 1.00 56.50 89 ILE A C 1
ATOM 694 O O . ILE A 1 89 ? -11.241 -6.266 23.377 1.00 56.50 89 ILE A O 1
ATOM 698 N N . TRP A 1 90 ? -11.805 -5.381 25.355 1.00 53.03 90 TRP A N 1
ATOM 699 C CA . TRP A 1 90 ? -11.474 -3.993 24.984 1.00 53.03 90 TRP A CA 1
ATOM 700 C C . TRP A 1 90 ? -9.966 -3.750 24.822 1.00 53.03 90 TRP A C 1
ATOM 702 O O . TRP A 1 90 ? -9.524 -3.179 23.828 1.00 53.03 90 TRP A O 1
ATOM 712 N N . LEU A 1 91 ? -9.161 -4.272 25.755 1.00 53.84 91 LEU A N 1
ATOM 713 C CA . LEU A 1 91 ? -7.699 -4.193 25.676 1.00 53.84 91 LEU A CA 1
ATOM 714 C C . LEU A 1 91 ? -7.162 -5.019 24.490 1.00 53.84 91 LEU A C 1
ATOM 716 O O . LEU A 1 91 ? -6.174 -4.640 23.866 1.00 53.84 91 LEU A O 1
ATOM 720 N N . ARG A 1 92 ? -7.857 -6.112 24.135 1.00 57.62 92 ARG A N 1
ATOM 721 C CA . ARG A 1 92 ? -7.583 -6.899 22.927 1.00 57.62 92 ARG A CA 1
ATOM 722 C C . ARG A 1 92 ? -7.957 -6.152 21.653 1.00 57.62 92 ARG A C 1
ATOM 724 O O . ARG A 1 92 ? -7.175 -6.189 20.722 1.00 57.62 92 ARG A O 1
ATOM 731 N N . ALA A 1 93 ? -9.115 -5.503 21.563 1.00 56.81 93 ALA A N 1
ATOM 732 C CA . ALA A 1 93 ? -9.559 -4.889 20.309 1.00 56.81 93 ALA A CA 1
ATOM 733 C C . ALA A 1 93 ? -8.595 -3.784 19.847 1.00 56.81 93 ALA A C 1
ATOM 735 O O . ALA A 1 93 ? -8.063 -3.850 18.740 1.00 56.81 93 ALA A O 1
ATOM 736 N N . THR A 1 94 ? -8.275 -2.834 20.724 1.00 64.44 94 THR A N 1
ATOM 737 C CA . THR A 1 94 ? -7.401 -1.702 20.380 1.00 64.44 94 THR A CA 1
ATOM 738 C C . THR A 1 94 ? -5.924 -2.101 20.377 1.00 64.44 94 THR A C 1
ATOM 740 O O . THR A 1 94 ? -5.186 -1.738 19.464 1.00 64.44 94 THR A O 1
ATOM 743 N N . GLY A 1 95 ? -5.495 -2.910 21.355 1.00 65.44 95 GLY A N 1
ATOM 744 C CA . GLY A 1 95 ? -4.116 -3.398 21.442 1.00 65.44 95 GLY A CA 1
ATOM 745 C C . GLY A 1 95 ? -3.756 -4.371 20.320 1.00 65.44 95 GLY A C 1
ATOM 746 O O . GLY A 1 95 ? -2.676 -4.262 19.747 1.00 65.44 95 GLY A O 1
ATOM 747 N N . SER A 1 96 ? -4.666 -5.279 19.945 1.00 55.94 96 SER A N 1
ATOM 748 C CA . SER A 1 96 ? -4.414 -6.188 18.821 1.00 55.94 96 SER A CA 1
ATOM 749 C C . SER A 1 96 ? -4.403 -5.456 17.492 1.00 55.94 96 SER A C 1
ATOM 751 O O . SER A 1 96 ? -3.554 -5.764 16.675 1.00 55.94 96 SER A O 1
ATOM 753 N N . THR A 1 97 ? -5.245 -4.436 17.304 1.00 67.00 97 THR A N 1
ATOM 754 C CA . THR A 1 97 ? -5.224 -3.621 16.081 1.00 67.00 97 THR A CA 1
ATOM 755 C C . THR A 1 97 ? -3.900 -2.869 15.937 1.00 67.00 97 THR A C 1
ATOM 757 O O . THR A 1 97 ? -3.323 -2.834 14.856 1.00 67.00 97 THR A O 1
ATOM 760 N N . LEU A 1 98 ? -3.373 -2.314 17.032 1.00 68.19 98 LEU A N 1
ATOM 761 C CA . LEU A 1 98 ? -2.091 -1.606 17.025 1.00 68.19 98 LEU A CA 1
ATOM 762 C C . LEU A 1 98 ? -0.911 -2.530 16.720 1.00 68.19 98 LEU A C 1
ATOM 764 O O . LEU A 1 98 ? -0.088 -2.230 15.857 1.00 68.19 98 LEU A O 1
ATOM 768 N N . ILE A 1 99 ? -0.838 -3.672 17.404 1.00 67.69 99 ILE A N 1
ATOM 769 C CA . ILE A 1 99 ? 0.258 -4.622 17.203 1.00 67.69 99 ILE A CA 1
ATOM 770 C C . ILE A 1 99 ? 0.110 -5.312 15.837 1.00 67.69 99 ILE A C 1
ATOM 772 O O . ILE A 1 99 ? 1.114 -5.565 15.178 1.00 67.69 99 ILE A O 1
ATOM 776 N N . SER A 1 100 ? -1.112 -5.594 15.367 1.00 65.62 100 SER A N 1
ATOM 777 C CA . SER A 1 100 ? -1.321 -6.221 14.058 1.00 65.62 100 SER A CA 1
ATOM 778 C C . SER A 1 100 ? -0.932 -5.266 12.941 1.00 65.62 100 SER A C 1
ATOM 780 O O . SER A 1 100 ? -0.238 -5.679 12.024 1.00 65.62 100 SER A O 1
ATOM 782 N N . GLN A 1 101 ? -1.277 -3.980 13.061 1.00 66.94 101 GLN A N 1
ATOM 783 C CA . GLN A 1 101 ? -0.846 -2.945 12.121 1.00 66.94 101 GLN A CA 1
ATOM 784 C C . GLN A 1 101 ? 0.668 -2.731 12.135 1.00 66.94 101 GLN A C 1
ATOM 786 O O . GLN A 1 101 ? 1.235 -2.429 11.085 1.00 66.94 101 GLN A O 1
ATOM 791 N N . LEU A 1 102 ? 1.329 -2.888 13.286 1.00 72.44 102 LEU A N 1
ATOM 792 C CA . LEU A 1 102 ? 2.788 -2.833 13.377 1.00 72.44 102 LEU A CA 1
ATOM 793 C C . LEU A 1 102 ? 3.429 -4.003 12.628 1.00 72.44 102 LEU A C 1
ATOM 795 O O . LEU A 1 102 ? 4.288 -3.785 11.778 1.00 72.44 102 LEU A O 1
ATOM 799 N N . ILE A 1 103 ? 2.999 -5.233 12.920 1.00 68.88 103 ILE A N 1
ATOM 800 C CA . ILE A 1 103 ? 3.561 -6.438 12.300 1.00 68.88 103 ILE A CA 1
ATOM 801 C C . ILE A 1 103 ? 3.258 -6.458 10.796 1.00 68.88 103 ILE A C 1
ATOM 803 O O . ILE A 1 103 ? 4.168 -6.715 10.016 1.00 68.88 103 ILE A O 1
ATOM 807 N N . ASP A 1 104 ? 2.036 -6.111 10.382 1.00 71.31 104 ASP A N 1
ATOM 808 C CA . ASP A 1 104 ? 1.659 -5.923 8.975 1.00 71.31 104 ASP A CA 1
ATOM 809 C C . ASP A 1 104 ? 2.583 -4.902 8.301 1.00 71.31 104 ASP A C 1
ATOM 811 O O . ASP A 1 104 ? 3.315 -5.224 7.370 1.00 71.31 104 ASP A O 1
ATOM 815 N N . SER A 1 105 ? 2.649 -3.676 8.822 1.00 69.06 105 SER A N 1
ATOM 816 C CA . SER A 1 105 ? 3.391 -2.603 8.152 1.00 69.06 105 SER A CA 1
ATOM 817 C C . SER A 1 105 ? 4.892 -2.888 8.075 1.00 69.06 105 SER A C 1
ATOM 819 O O . SER A 1 105 ? 5.522 -2.535 7.081 1.00 69.06 105 SER A O 1
ATOM 821 N N . VAL A 1 106 ? 5.470 -3.556 9.077 1.00 72.25 106 VAL A N 1
ATOM 822 C CA . VAL A 1 106 ? 6.879 -3.965 9.064 1.00 72.25 106 VAL A CA 1
ATOM 823 C C . VAL A 1 106 ? 7.083 -5.126 8.095 1.00 72.25 106 VAL A C 1
ATOM 825 O O . VAL A 1 106 ? 7.817 -4.990 7.120 1.00 72.25 106 VAL A O 1
ATOM 828 N N . VAL A 1 107 ? 6.421 -6.260 8.313 1.00 70.06 107 VAL A N 1
ATOM 829 C CA . VAL A 1 107 ? 6.698 -7.487 7.559 1.00 70.06 107 VAL A CA 1
ATOM 830 C C . VAL A 1 107 ? 6.302 -7.337 6.087 1.00 70.06 107 VAL A C 1
ATOM 832 O O . VAL A 1 107 ? 7.065 -7.750 5.217 1.00 70.06 107 VAL A O 1
ATOM 835 N N . VAL A 1 108 ? 5.183 -6.677 5.775 1.00 70.62 108 VAL A N 1
ATOM 836 C CA . VAL A 1 108 ? 4.783 -6.426 4.382 1.00 70.62 108 VAL A CA 1
ATOM 837 C C . VAL A 1 108 ? 5.767 -5.498 3.686 1.00 70.62 108 VAL A C 1
ATOM 839 O O . VAL A 1 108 ? 6.183 -5.798 2.572 1.00 70.62 108 VAL A O 1
ATOM 842 N N . THR A 1 109 ? 6.200 -4.410 4.329 1.00 72.00 109 THR A N 1
ATOM 843 C CA . THR A 1 109 ? 7.133 -3.463 3.700 1.00 72.00 109 THR A CA 1
ATOM 844 C C . THR A 1 109 ? 8.507 -4.086 3.473 1.00 72.00 109 THR A C 1
ATOM 846 O O . THR A 1 109 ? 9.077 -3.934 2.394 1.00 72.00 109 THR A O 1
ATOM 849 N N . TYR A 1 110 ? 9.031 -4.830 4.449 1.00 72.06 110 TYR A N 1
ATOM 850 C CA . TYR A 1 110 ? 10.308 -5.521 4.289 1.00 72.06 110 TYR A CA 1
ATOM 851 C C . TYR A 1 110 ? 10.234 -6.589 3.201 1.00 72.06 110 TYR A C 1
ATOM 853 O O . TYR A 1 110 ? 11.094 -6.629 2.326 1.00 72.06 110 TYR A O 1
ATOM 861 N N . VAL A 1 111 ? 9.191 -7.418 3.177 1.00 67.06 111 VAL A N 1
ATOM 862 C CA . VAL A 1 111 ? 9.101 -8.441 2.134 1.00 67.06 111 VAL A CA 1
ATOM 863 C C . VAL A 1 111 ? 8.864 -7.807 0.759 1.00 67.06 111 VAL A C 1
ATOM 865 O O . VAL A 1 111 ? 9.562 -8.143 -0.187 1.00 67.06 111 VAL A O 1
ATOM 868 N N . ALA A 1 112 ? 7.958 -6.837 0.630 1.00 67.88 112 ALA A N 1
ATOM 869 C CA . ALA A 1 112 ? 7.632 -6.212 -0.652 1.00 67.88 112 ALA A CA 1
ATOM 870 C C . ALA A 1 112 ? 8.767 -5.366 -1.246 1.00 67.88 112 ALA A C 1
ATOM 872 O O . ALA A 1 112 ? 8.983 -5.391 -2.455 1.00 67.88 112 ALA A O 1
ATOM 873 N N . PHE A 1 113 ? 9.466 -4.581 -0.425 1.00 66.62 113 PHE A N 1
ATOM 874 C CA . PHE A 1 113 ? 10.409 -3.588 -0.938 1.00 66.62 113 PHE A CA 1
ATOM 875 C C . PHE A 1 113 ? 11.869 -4.004 -0.801 1.00 66.62 113 PHE A C 1
ATOM 877 O O . PHE A 1 113 ? 12.643 -3.763 -1.723 1.00 66.62 113 PHE A O 1
ATOM 884 N N . TRP A 1 114 ? 12.254 -4.644 0.304 1.00 67.12 114 TRP A N 1
ATOM 885 C CA . TRP A 1 114 ? 13.632 -5.114 0.459 1.00 67.12 114 TRP A CA 1
ATOM 886 C C . TRP A 1 114 ? 13.883 -6.393 -0.352 1.00 67.12 114 TRP A C 1
ATOM 888 O O . TRP A 1 114 ? 14.916 -6.489 -1.001 1.00 67.12 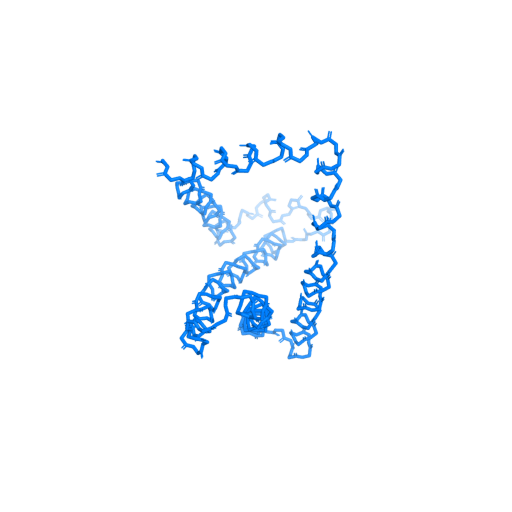114 TRP A O 1
ATOM 898 N N . LEU A 1 115 ? 12.926 -7.330 -0.396 1.00 65.06 115 LEU A N 1
ATOM 899 C CA . LEU A 1 115 ? 13.130 -8.630 -1.053 1.00 65.06 115 LEU A CA 1
ATOM 900 C C . LEU A 1 115 ? 12.771 -8.650 -2.552 1.00 65.06 115 LEU A C 1
ATOM 902 O O . LEU A 1 115 ? 13.400 -9.381 -3.306 1.00 65.06 115 LEU A O 1
ATOM 906 N N . PHE A 1 116 ? 11.783 -7.860 -2.997 1.00 62.56 116 PHE A N 1
ATOM 907 C CA . PHE A 1 116 ? 11.318 -7.862 -4.401 1.00 62.56 116 PHE A CA 1
ATOM 908 C C . PHE A 1 116 ? 11.720 -6.637 -5.228 1.00 62.56 116 PHE A C 1
ATOM 910 O O . PHE A 1 116 ? 11.566 -6.659 -6.447 1.00 62.56 116 PHE A O 1
ATOM 917 N N . ARG A 1 117 ? 12.192 -5.554 -4.600 1.00 66.31 117 ARG A N 1
ATOM 918 C CA . ARG A 1 117 ? 12.571 -4.315 -5.304 1.00 66.31 117 ARG A CA 1
ATOM 919 C C . ARG A 1 117 ? 14.042 -3.929 -5.153 1.00 66.31 117 ARG A C 1
ATOM 921 O O . ARG A 1 117 ? 14.386 -2.819 -5.552 1.00 66.31 117 ARG A O 1
ATOM 928 N N . ASP A 1 118 ? 14.873 -4.796 -4.568 1.00 66.75 118 ASP A N 1
ATOM 929 C CA . ASP A 1 118 ? 16.285 -4.512 -4.250 1.00 66.75 118 ASP A CA 1
ATOM 930 C C . ASP A 1 118 ? 16.476 -3.146 -3.558 1.00 66.75 118 ASP A C 1
ATOM 932 O O . ASP A 1 118 ? 17.476 -2.445 -3.727 1.00 66.75 118 ASP A O 1
ATOM 936 N N . MET A 1 119 ? 15.473 -2.719 -2.784 1.00 72.56 119 MET A N 1
ATOM 937 C CA . MET A 1 119 ? 15.499 -1.422 -2.128 1.00 72.56 119 MET A CA 1
ATOM 938 C C . MET A 1 119 ? 16.437 -1.486 -0.926 1.00 72.56 119 MET A C 1
ATOM 940 O O . MET A 1 119 ? 16.421 -2.450 -0.157 1.00 72.56 119 MET A O 1
ATOM 944 N N . THR A 1 120 ? 17.242 -0.440 -0.727 1.00 83.31 120 THR A N 1
ATOM 945 C CA . THR A 1 120 ? 18.178 -0.397 0.403 1.00 83.31 120 THR A CA 1
ATOM 946 C C . THR A 1 120 ? 17.441 -0.562 1.734 1.00 83.31 120 THR A C 1
ATOM 948 O O . THR A 1 120 ? 16.337 -0.042 1.926 1.00 83.31 120 THR A O 1
ATOM 951 N N . PHE A 1 121 ? 18.074 -1.256 2.685 1.00 78.31 121 PHE A N 1
ATOM 952 C CA . PHE A 1 121 ? 17.510 -1.489 4.019 1.00 78.31 121 PHE A CA 1
ATOM 953 C C . PHE A 1 121 ? 17.071 -0.181 4.699 1.00 78.31 121 PHE A C 1
ATOM 955 O O . PHE A 1 121 ? 16.006 -0.125 5.313 1.00 78.31 121 PHE A O 1
ATOM 962 N N . ALA A 1 122 ? 17.844 0.897 4.525 1.00 82.44 122 ALA A N 1
ATOM 963 C CA . ALA A 1 122 ? 17.526 2.217 5.064 1.00 82.44 122 ALA A CA 1
ATOM 964 C C . ALA A 1 122 ? 16.215 2.787 4.494 1.00 82.44 122 ALA A C 1
ATOM 966 O O . ALA A 1 122 ? 15.363 3.245 5.256 1.00 82.44 122 ALA A O 1
ATOM 967 N N . MET A 1 123 ? 16.011 2.711 3.174 1.00 79.25 123 MET A N 1
ATOM 968 C CA . MET A 1 123 ? 14.776 3.186 2.539 1.00 79.25 123 MET A CA 1
ATOM 969 C C . MET A 1 123 ? 13.575 2.311 2.911 1.00 79.25 123 MET A C 1
ATOM 971 O O . MET A 1 123 ? 12.501 2.843 3.186 1.00 79.25 123 MET A O 1
ATOM 975 N N . ALA A 1 124 ? 13.746 0.985 2.970 1.00 78.12 124 ALA A N 1
ATOM 976 C CA . ALA A 1 124 ? 12.688 0.065 3.397 1.00 78.12 124 ALA A CA 1
ATOM 977 C C . ALA A 1 124 ? 12.259 0.325 4.849 1.00 78.12 124 ALA A C 1
ATOM 979 O O . ALA A 1 124 ? 11.064 0.389 5.138 1.00 78.12 124 ALA A O 1
ATOM 980 N N . THR A 1 125 ? 13.227 0.563 5.740 1.00 80.50 125 THR A N 1
ATOM 981 C CA . THR A 1 125 ? 12.972 0.916 7.143 1.00 80.50 125 THR A CA 1
ATOM 982 C C . THR A 1 125 ? 12.218 2.235 7.250 1.00 80.50 125 THR A C 1
ATOM 984 O O . THR A 1 125 ? 11.207 2.297 7.946 1.00 80.50 125 THR A O 1
ATOM 987 N N . ALA A 1 126 ? 12.675 3.277 6.547 1.00 84.38 126 ALA A N 1
ATOM 988 C CA . ALA A 1 126 ? 12.018 4.580 6.553 1.00 84.38 126 ALA A CA 1
ATOM 989 C C . ALA A 1 126 ? 10.566 4.466 6.070 1.00 84.38 126 ALA A C 1
ATOM 991 O O . ALA A 1 126 ? 9.660 4.950 6.741 1.00 84.38 126 ALA A O 1
ATOM 992 N N . LEU A 1 127 ? 10.330 3.744 4.969 1.00 81.56 127 LEU A N 1
ATOM 993 C CA . LEU A 1 127 ? 8.991 3.536 4.424 1.00 81.56 127 LEU A CA 1
ATOM 994 C C . LEU A 1 127 ? 8.079 2.784 5.406 1.00 81.56 127 LEU A C 1
ATOM 996 O O . LEU A 1 127 ? 6.942 3.203 5.623 1.00 81.56 127 LEU A O 1
ATOM 1000 N N . ALA A 1 128 ? 8.583 1.718 6.035 1.00 79.62 128 ALA A N 1
ATOM 1001 C CA . ALA A 1 128 ? 7.829 0.929 7.007 1.00 79.62 128 ALA A CA 1
ATOM 1002 C C . ALA A 1 128 ? 7.443 1.770 8.231 1.00 79.62 128 ALA A C 1
ATOM 1004 O O . ALA A 1 128 ? 6.292 1.741 8.673 1.00 79.62 128 ALA A O 1
ATOM 1005 N N . LEU A 1 129 ? 8.394 2.552 8.756 1.00 82.81 129 LEU A N 1
ATOM 1006 C CA . LEU A 1 129 ? 8.172 3.410 9.917 1.00 82.81 129 LEU A CA 1
ATOM 1007 C C . LEU A 1 129 ? 7.188 4.534 9.593 1.00 82.81 129 LEU A C 1
ATOM 1009 O O . LEU A 1 129 ? 6.251 4.760 10.355 1.00 82.81 129 LEU A O 1
ATOM 1013 N N . THR A 1 130 ? 7.359 5.211 8.455 1.00 84.12 130 THR A N 1
ATOM 1014 C CA . THR A 1 130 ? 6.451 6.274 8.012 1.00 84.12 130 THR A CA 1
ATOM 1015 C C . THR A 1 130 ? 5.039 5.735 7.800 1.00 84.12 130 THR A C 1
ATOM 1017 O O . THR A 1 130 ? 4.085 6.342 8.282 1.00 84.12 130 THR A O 1
ATOM 1020 N N . ALA A 1 131 ? 4.889 4.574 7.153 1.00 79.56 131 ALA A N 1
ATOM 1021 C CA . ALA A 1 131 ? 3.590 3.936 6.955 1.00 79.56 131 ALA A CA 1
ATOM 1022 C C . ALA A 1 131 ? 2.923 3.566 8.290 1.00 79.56 131 ALA A C 1
ATOM 1024 O O . ALA A 1 131 ? 1.731 3.821 8.475 1.00 79.56 131 ALA A O 1
ATOM 1025 N N . TYR A 1 132 ? 3.688 3.015 9.236 1.00 82.19 132 TYR A N 1
ATOM 1026 C CA . TYR A 1 132 ? 3.184 2.682 10.566 1.00 82.19 132 TYR A CA 1
ATOM 1027 C C . TYR A 1 132 ? 2.763 3.928 11.355 1.00 82.19 132 TYR A C 1
ATOM 1029 O O . TYR A 1 132 ? 1.637 3.987 11.844 1.00 82.19 132 TYR A O 1
ATOM 1037 N N . VAL A 1 133 ? 3.624 4.948 11.443 1.00 85.75 133 VAL A N 1
ATOM 1038 C CA . VAL A 1 133 ? 3.343 6.199 12.172 1.00 85.75 133 VAL A CA 1
ATOM 1039 C C . VAL A 1 133 ? 2.145 6.927 11.570 1.00 85.75 133 VAL A C 1
ATOM 1041 O O . VAL A 1 133 ? 1.306 7.446 12.307 1.00 85.75 133 VAL A O 1
ATOM 1044 N N . TYR A 1 134 ? 2.020 6.932 10.243 1.00 84.06 134 TYR A N 1
ATOM 1045 C CA . TYR A 1 134 ? 0.860 7.493 9.563 1.00 84.06 134 TYR A CA 1
ATOM 1046 C C . TYR A 1 134 ? -0.431 6.758 9.954 1.00 84.06 134 TYR A C 1
ATOM 1048 O O . TYR A 1 134 ? -1.365 7.393 10.446 1.00 84.06 134 TYR A O 1
ATOM 1056 N N . LYS A 1 135 ? -0.471 5.421 9.823 1.00 79.31 135 LYS A N 1
ATOM 1057 C CA . LYS A 1 135 ? -1.636 4.604 10.220 1.00 79.31 135 LYS A CA 1
ATOM 1058 C C . LYS A 1 135 ? -1.981 4.797 11.700 1.00 79.31 135 LYS A C 1
ATOM 1060 O O . LYS A 1 135 ? -3.149 4.977 12.036 1.00 79.31 135 LYS A O 1
ATOM 1065 N N . PHE A 1 136 ? -0.969 4.819 12.566 1.00 82.75 136 PHE A N 1
ATOM 1066 C CA . PHE A 1 136 ? -1.119 5.046 14.001 1.00 82.75 136 PHE A CA 1
ATOM 1067 C C . PHE A 1 136 ? -1.753 6.409 14.294 1.00 82.75 136 PHE A C 1
ATOM 1069 O O . PHE A 1 136 ? -2.739 6.494 15.022 1.00 82.75 136 PHE A O 1
ATOM 1076 N N . THR A 1 137 ? -1.227 7.473 13.685 1.00 86.00 137 THR A N 1
ATOM 1077 C CA . THR A 1 137 ? -1.727 8.840 13.878 1.00 86.00 137 THR A CA 1
ATOM 1078 C C . THR A 1 137 ? -3.175 8.954 13.413 1.00 86.00 137 THR A C 1
ATOM 1080 O O . THR A 1 137 ? -4.019 9.471 14.143 1.00 86.00 137 THR A O 1
ATOM 1083 N N . VAL A 1 138 ? -3.494 8.404 12.238 1.00 83.75 138 VAL A N 1
ATOM 1084 C CA . VAL A 1 138 ? -4.865 8.374 11.714 1.00 83.75 138 VAL A CA 1
ATOM 1085 C C . VAL A 1 138 ? -5.794 7.601 12.651 1.00 83.75 138 VAL A C 1
ATOM 1087 O O . VAL A 1 138 ? -6.889 8.082 12.932 1.00 83.75 138 VAL A O 1
ATOM 1090 N N . ALA A 1 139 ? -5.378 6.451 13.188 1.00 78.81 139 ALA A N 1
ATOM 1091 C CA . ALA A 1 139 ? -6.184 5.674 14.131 1.00 78.81 139 ALA A CA 1
ATOM 1092 C C . ALA A 1 139 ? -6.447 6.437 15.443 1.00 78.81 139 ALA A C 1
ATOM 1094 O O . ALA A 1 139 ? -7.590 6.507 15.910 1.00 78.81 139 ALA A O 1
ATOM 1095 N N . VAL A 1 140 ? -5.412 7.063 16.010 1.00 82.38 140 VAL A N 1
ATOM 1096 C CA . VAL A 1 140 ? -5.520 7.857 17.242 1.00 82.38 1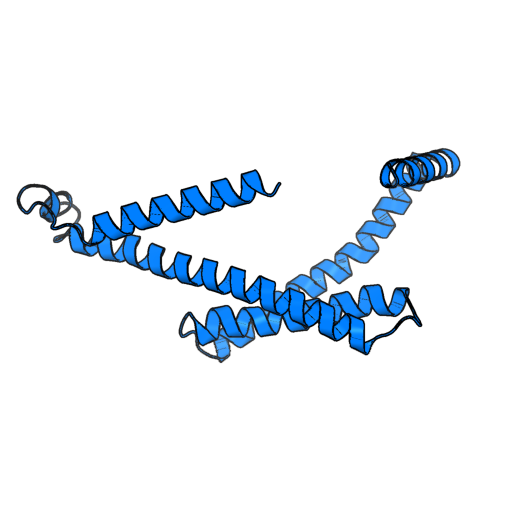40 VAL A CA 1
ATOM 1097 C C . VAL A 1 140 ? -6.417 9.075 17.041 1.00 82.38 140 VAL A C 1
ATOM 1099 O O . VAL A 1 140 ? -7.242 9.341 17.906 1.00 82.38 140 VAL A O 1
ATOM 1102 N N . VAL A 1 141 ? -6.316 9.777 15.909 1.00 86.25 141 VAL A N 1
ATOM 1103 C CA . VAL A 1 141 ? -7.150 10.955 15.596 1.00 86.25 141 VAL A CA 1
ATOM 1104 C C . VAL A 1 141 ? -8.588 10.565 15.246 1.00 86.25 141 VAL A C 1
ATOM 1106 O O . VAL A 1 141 ? -9.529 11.257 15.634 1.00 86.25 141 VAL A O 1
ATOM 1109 N N . SER A 1 142 ? -8.789 9.442 14.557 1.00 78.00 142 SER A N 1
ATOM 1110 C CA . SER A 1 142 ? -10.129 8.978 14.177 1.00 78.00 142 SER A CA 1
ATOM 1111 C C . SER A 1 142 ? -10.949 8.541 15.390 1.00 78.00 142 SER A C 1
ATOM 1113 O O . SER A 1 142 ? -12.162 8.726 15.407 1.00 78.00 142 SER A O 1
ATOM 1115 N N . THR A 1 143 ? -10.301 8.013 16.432 1.00 80.69 143 THR A N 1
ATOM 1116 C CA . THR A 1 143 ? -10.975 7.549 17.654 1.00 80.69 143 THR A CA 1
ATOM 1117 C C . THR A 1 143 ? -11.831 8.648 18.319 1.00 80.69 143 THR A C 1
ATOM 1119 O O . THR A 1 143 ? -13.043 8.456 18.417 1.00 80.69 143 THR A O 1
ATOM 1122 N N . PRO A 1 144 ? -11.298 9.819 18.728 1.00 81.12 144 PRO A N 1
ATOM 1123 C CA . PRO A 1 144 ? -12.104 10.898 19.300 1.00 81.12 144 PRO A CA 1
ATOM 1124 C C . PRO A 1 144 ? -13.091 11.492 18.289 1.00 81.12 144 PRO A C 1
ATOM 1126 O O . PRO A 1 144 ? -14.190 11.882 18.678 1.00 81.12 144 PRO A O 1
ATOM 1129 N N . LEU A 1 145 ? -12.744 11.517 16.997 1.00 83.56 145 LEU A N 1
ATOM 1130 C CA . LEU A 1 145 ? -13.629 12.018 15.945 1.00 83.56 145 LEU A CA 1
ATOM 1131 C C . LEU A 1 145 ? -14.924 11.196 15.853 1.00 83.56 145 LEU A C 1
ATOM 1133 O O . LEU A 1 145 ? -16.009 11.761 15.730 1.00 83.56 145 LEU A O 1
ATOM 1137 N N . ILE A 1 146 ? -14.821 9.869 15.979 1.00 83.62 146 ILE A N 1
ATOM 1138 C CA . ILE A 1 146 ? -15.974 8.960 15.991 1.00 83.62 146 ILE A CA 1
ATOM 1139 C C . ILE A 1 146 ? -16.859 9.229 17.211 1.00 83.62 146 ILE A C 1
ATOM 1141 O O . ILE A 1 146 ? -18.078 9.316 17.065 1.00 83.62 146 ILE A O 1
ATOM 1145 N N . TYR A 1 147 ? -16.274 9.411 18.401 1.00 78.81 147 TYR A N 1
ATOM 1146 C CA . TYR A 1 147 ? -17.047 9.748 19.603 1.00 78.81 147 TYR A CA 1
ATOM 1147 C C . TYR A 1 147 ? -17.759 11.099 19.471 1.00 78.81 147 TYR A C 1
ATOM 1149 O O . TYR A 1 147 ? -18.926 11.208 19.844 1.00 78.81 147 TYR A O 1
ATOM 1157 N N . LEU A 1 148 ? -17.098 12.108 18.897 1.00 84.44 148 LEU A N 1
ATOM 1158 C CA . LEU A 1 148 ? -17.703 13.415 18.628 1.00 84.44 148 LEU A CA 1
ATOM 1159 C C . LEU A 1 148 ? -18.851 13.316 17.619 1.00 84.44 148 LEU A C 1
ATOM 1161 O O . LEU A 1 148 ? -19.913 13.893 17.846 1.00 84.44 148 LEU A O 1
ATOM 1165 N N . ALA A 1 149 ? -18.671 12.551 16.541 1.00 82.94 149 ALA A N 1
ATOM 1166 C CA . ALA A 1 149 ? -19.721 12.304 15.560 1.00 82.94 149 ALA A CA 1
ATOM 1167 C C . ALA A 1 149 ? -20.922 11.588 16.198 1.00 82.94 149 ALA A C 1
ATOM 1169 O O . ALA A 1 149 ? -22.059 12.021 16.022 1.00 82.94 149 ALA A O 1
ATOM 1170 N N . HIS A 1 150 ? -20.682 10.551 17.008 1.00 79.81 150 HIS A N 1
ATOM 1171 C CA . HIS A 1 150 ? -21.733 9.862 17.761 1.00 79.81 150 HIS A CA 1
ATOM 1172 C C . HIS A 1 150 ? -22.475 10.801 18.716 1.00 79.81 150 HIS A C 1
ATOM 1174 O O . HIS A 1 150 ? -23.703 10.777 18.756 1.00 79.81 150 HIS A O 1
ATOM 1180 N N . ALA A 1 151 ? -21.753 11.655 19.445 1.00 82.06 151 ALA A N 1
ATOM 1181 C CA . ALA A 1 151 ? -22.355 12.632 20.345 1.00 82.06 151 ALA A CA 1
ATOM 1182 C C . ALA A 1 151 ? -23.193 13.674 19.582 1.00 82.06 151 ALA A C 1
ATOM 1184 O O . ALA A 1 151 ? -24.277 14.042 20.032 1.00 82.06 151 ALA A O 1
ATOM 1185 N N . GLY A 1 152 ? -22.730 14.119 18.409 1.00 84.25 152 GLY A N 1
ATOM 1186 C CA . GLY A 1 152 ? -23.478 15.013 17.523 1.00 84.25 152 GLY A CA 1
ATOM 1187 C C . GLY A 1 152 ? -24.768 14.375 17.003 1.00 84.25 152 GLY A C 1
ATOM 1188 O O . GLY A 1 152 ? -25.829 14.996 17.062 1.00 84.25 152 GLY A O 1
ATOM 1189 N N . VAL A 1 153 ? -24.700 13.112 16.574 1.00 79.69 153 VAL A N 1
ATOM 1190 C CA . VAL A 1 153 ? -25.866 12.348 16.107 1.00 79.69 153 VAL A CA 1
ATOM 1191 C C . VAL A 1 153 ? -26.859 12.096 17.243 1.00 79.69 153 VAL A C 1
ATOM 1193 O O . VAL A 1 153 ? -28.048 12.333 17.060 1.00 79.69 153 VAL A O 1
ATOM 1196 N N . GLU A 1 154 ? -26.409 11.685 18.434 1.00 76.06 154 GLU A N 1
ATOM 1197 C CA . GLU A 1 154 ? -27.292 11.492 19.598 1.00 76.06 154 GLU A CA 1
ATOM 1198 C C . GLU A 1 154 ? -27.963 12.797 20.043 1.00 76.06 154 GLU A C 1
ATOM 1200 O O . GLU A 1 154 ? -29.137 12.791 20.424 1.00 76.06 154 GLU A O 1
ATOM 1205 N N . ARG A 1 155 ? -27.248 13.926 19.955 1.00 79.38 155 ARG A N 1
ATOM 1206 C CA . ARG A 1 155 ? -27.788 15.252 20.277 1.00 79.38 155 ARG A CA 1
ATOM 1207 C C . ARG A 1 155 ? -28.802 15.742 19.240 1.00 79.38 155 ARG A C 1
ATOM 1209 O O . ARG A 1 155 ? -29.718 16.466 19.614 1.00 79.38 155 ARG A O 1
ATOM 1216 N N . TYR A 1 156 ? -28.659 15.341 17.975 1.00 78.94 156 TYR A N 1
ATOM 1217 C CA . TYR A 1 156 ? -29.573 15.709 16.889 1.00 78.94 156 TYR A CA 1
ATOM 1218 C C . TYR A 1 156 ? -30.817 14.803 16.811 1.00 78.94 156 TYR A C 1
ATOM 1220 O O . TYR A 1 156 ? -31.921 15.303 16.619 1.00 78.94 156 TYR A O 1
ATOM 1228 N N . LEU A 1 157 ? -30.669 13.482 16.988 1.00 74.56 157 LEU A N 1
ATOM 1229 C CA . LEU A 1 157 ? -31.782 12.520 16.898 1.00 74.56 157 LEU A CA 1
ATOM 1230 C C . LEU A 1 157 ? -32.608 12.386 18.187 1.00 74.56 157 LEU A C 1
ATOM 1232 O O . LEU A 1 157 ? -33.766 11.969 18.126 1.00 74.56 157 LEU A O 1
ATOM 1236 N N . GLY A 1 158 ? -32.018 12.691 19.346 1.00 74.19 158 GLY A N 1
ATOM 1237 C CA . GLY A 1 158 ? -32.587 12.368 20.654 1.00 74.19 158 GLY A CA 1
ATOM 1238 C C . GLY A 1 158 ? -32.331 10.909 21.059 1.00 74.19 158 GLY A C 1
ATOM 1239 O O . GLY A 1 158 ? -32.313 9.995 20.229 1.00 74.19 158 GLY A O 1
ATOM 1240 N N . LYS A 1 159 ? -32.125 10.680 22.365 1.00 70.56 159 LYS A N 1
ATOM 1241 C CA . LYS A 1 159 ? -31.683 9.385 22.922 1.00 70.56 159 LYS A CA 1
ATOM 1242 C C . LYS A 1 159 ? -32.614 8.213 22.578 1.00 70.56 159 LYS A C 1
ATOM 1244 O O . LYS A 1 159 ? -32.121 7.117 22.331 1.00 70.56 159 LYS A O 1
ATOM 1249 N N . GLU A 1 160 ? -33.926 8.442 22.505 1.00 68.88 160 GLU A N 1
ATOM 1250 C CA . GLU A 1 160 ? -34.917 7.409 22.158 1.00 68.88 160 GLU A CA 1
ATOM 1251 C C . GLU A 1 160 ? -34.818 6.943 20.700 1.00 68.88 160 GLU A C 1
ATOM 1253 O O . GLU A 1 160 ? -34.747 5.742 20.445 1.00 68.88 160 GLU A O 1
ATOM 1258 N N . LYS A 1 161 ? -34.751 7.866 19.727 1.00 67.44 161 LYS A N 1
ATOM 1259 C CA . LYS A 1 161 ? -34.654 7.496 18.303 1.00 67.44 161 LYS A CA 1
ATOM 1260 C C . LYS A 1 161 ? -33.294 6.891 17.962 1.00 67.44 161 LYS A C 1
ATOM 1262 O O . LYS A 1 161 ? -33.235 5.941 17.187 1.00 67.44 161 LYS A O 1
ATOM 1267 N N . ALA A 1 162 ? -32.213 7.384 18.570 1.00 68.44 162 ALA A N 1
ATOM 1268 C CA . ALA A 1 162 ? -30.884 6.798 18.407 1.00 68.44 162 ALA A CA 1
ATOM 1269 C C . ALA A 1 162 ? -30.819 5.357 18.954 1.00 68.44 162 ALA A C 1
ATOM 1271 O O . ALA A 1 162 ? -30.244 4.479 18.308 1.00 68.44 162 ALA A O 1
ATOM 1272 N N . ALA A 1 163 ? -31.449 5.092 20.105 1.00 71.81 163 ALA A N 1
ATOM 1273 C CA . ALA A 1 163 ? -31.550 3.746 20.666 1.00 71.81 163 ALA A CA 1
ATOM 1274 C C . ALA A 1 163 ? -32.408 2.817 19.790 1.00 71.81 163 ALA A C 1
ATOM 1276 O O . ALA A 1 163 ? -31.985 1.699 19.498 1.00 71.81 163 ALA A O 1
ATOM 1277 N N . ALA A 1 164 ? -33.556 3.297 19.298 1.00 75.06 164 ALA A N 1
ATOM 1278 C CA . ALA A 1 164 ? -34.424 2.534 18.402 1.00 75.06 164 ALA A CA 1
ATOM 1279 C C . ALA A 1 164 ? -33.730 2.172 17.074 1.00 75.06 164 ALA A C 1
ATOM 1281 O O . ALA A 1 164 ? -33.825 1.035 16.616 1.00 75.06 164 ALA A O 1
ATOM 1282 N N . MET A 1 165 ? -32.968 3.098 16.477 1.00 73.44 165 MET A N 1
ATOM 1283 C CA . MET A 1 165 ? -32.212 2.828 15.246 1.00 73.44 165 MET A CA 1
ATOM 1284 C C . MET A 1 165 ? -31.035 1.873 15.466 1.00 73.44 165 MET A C 1
ATOM 1286 O O . MET A 1 165 ? -30.775 1.032 14.608 1.00 73.44 165 MET A O 1
ATOM 1290 N N . ARG A 1 166 ? -30.344 1.949 16.614 1.00 72.69 166 ARG A N 1
ATOM 1291 C CA . ARG A 1 166 ? -29.302 0.970 16.975 1.00 72.69 166 ARG A CA 1
ATOM 1292 C C . ARG A 1 166 ? -29.884 -0.434 17.137 1.00 72.69 166 ARG A C 1
ATOM 1294 O O . ARG A 1 166 ? -29.305 -1.382 16.618 1.00 72.69 166 ARG A O 1
ATOM 1301 N N . ALA A 1 167 ? -31.032 -0.558 17.804 1.00 75.12 167 ALA A N 1
ATOM 1302 C CA . ALA A 1 167 ? -31.724 -1.836 17.966 1.00 75.12 167 ALA A CA 1
ATOM 1303 C C . ALA A 1 167 ? -32.161 -2.428 16.613 1.00 75.12 167 ALA A C 1
ATOM 1305 O O . ALA A 1 167 ? -31.918 -3.603 16.355 1.00 75.12 167 ALA A O 1
ATOM 1306 N N . ALA A 1 168 ? -32.713 -1.604 15.716 1.00 76.88 168 ALA A N 1
ATOM 1307 C CA . ALA A 1 168 ? -33.118 -2.033 14.376 1.00 76.88 168 ALA A CA 1
ATOM 1308 C C . ALA A 1 168 ? -31.934 -2.411 13.461 1.00 76.88 168 ALA A C 1
ATOM 1310 O O . ALA A 1 168 ? -32.063 -3.282 12.603 1.00 76.88 168 ALA A O 1
ATOM 1311 N N . ALA A 1 169 ? -30.777 -1.759 13.618 1.00 72.75 169 ALA A N 1
ATOM 1312 C CA . ALA A 1 169 ? -29.570 -2.097 12.862 1.00 72.75 169 ALA A CA 1
ATOM 1313 C C . ALA A 1 169 ? -28.961 -3.436 13.308 1.00 72.75 169 ALA A C 1
ATOM 1315 O O . ALA A 1 169 ? -28.470 -4.186 12.470 1.00 72.75 169 ALA A O 1
ATOM 1316 N N . LEU A 1 170 ? -29.018 -3.743 14.609 1.00 72.44 170 LEU A N 1
ATOM 1317 C CA . LEU A 1 170 ? -28.554 -5.020 15.154 1.00 72.44 170 LEU A CA 1
ATOM 1318 C C . LEU A 1 170 ? -29.484 -6.176 14.766 1.00 72.44 170 LEU A C 1
ATOM 1320 O O . LEU A 1 170 ? -28.990 -7.227 14.384 1.00 72.44 170 LEU A O 1
ATOM 1324 N N . SER A 1 171 ? -30.807 -5.973 14.762 1.00 66.38 171 SER A N 1
ATOM 1325 C CA . SER A 1 171 ? -31.753 -7.030 14.369 1.00 66.38 171 SER A CA 1
ATOM 1326 C C . SER A 1 171 ? -31.684 -7.396 12.883 1.00 66.38 171 SER A C 1
ATOM 1328 O O . SER A 1 171 ? -31.989 -8.523 12.523 1.00 66.38 171 SER A O 1
ATOM 1330 N N . LYS A 1 172 ? -31.289 -6.457 12.012 1.00 54.62 172 LYS A N 1
ATOM 1331 C CA . LYS A 1 172 ? -31.100 -6.701 10.570 1.00 54.62 172 LYS A CA 1
ATOM 1332 C C . LYS A 1 172 ? -29.762 -7.351 10.212 1.00 54.62 172 LYS A C 1
ATOM 1334 O O . LYS A 1 172 ? -29.577 -7.717 9.060 1.00 54.62 172 LYS A O 1
ATOM 1339 N N . ALA A 1 173 ? -28.813 -7.417 11.145 1.00 49.91 173 ALA A N 1
ATOM 1340 C CA . ALA A 1 173 ? -27.518 -8.053 10.914 1.00 49.91 173 ALA A CA 1
ATOM 1341 C C . ALA A 1 173 ? -27.551 -9.575 11.160 1.00 49.91 173 ALA A C 1
ATOM 1343 O O . ALA A 1 173 ? -26.624 -10.263 10.736 1.00 49.91 173 ALA A O 1
ATOM 1344 N N . ASP A 1 174 ? -28.602 -10.067 11.829 1.00 49.09 174 ASP A N 1
ATOM 1345 C CA . ASP A 1 174 ? -28.826 -11.482 12.159 1.00 49.09 174 ASP A CA 1
ATOM 1346 C C . ASP A 1 174 ? -29.763 -12.211 11.157 1.00 49.09 174 ASP A C 1
ATOM 1348 O O . ASP A 1 174 ? -29.959 -13.420 11.291 1.00 49.09 174 ASP A O 1
ATOM 1352 N N . GLU A 1 175 ? -30.312 -11.509 10.151 1.00 38.50 175 GLU A N 1
ATOM 1353 C CA . GLU A 1 175 ? -31.019 -12.070 8.970 1.00 38.50 175 GLU A CA 1
ATOM 1354 C C . GLU A 1 175 ? -30.095 -12.150 7.744 1.00 38.50 175 GLU A C 1
ATOM 1356 O O . GLU A 1 175 ? -30.150 -13.179 7.029 1.00 38.50 175 GLU A O 1
#

Secondary structure (DSSP, 8-state):
-HHHHHHHHHHHHHHHHHHHHHHHSPPPTTTTTTTTGGGT-S-HHHHHHHHHHHHHHHHHHHHHHHHHHHHHHHHHHHHHHHHH-SS-HHHHHHHHHHHHHHHHHHHHHIIIIIITS---HHHHHHHHHHHHHHHHHHHHHHHHHHHHHHHHHHHHH-HHHHHHHHHHHHHTS--

Foldseek 3Di:
DVVVVVVVVVVVVVVLVVLVCVLPDDDDPPCQQCVCVVVVRNGNSVVSCVVVVVVSLVVVLVVVLVVVLVVQLVVLLVVLPVVPDDDDDPCCVVVSVLVSLLSSLLVSLCCSPVVSPVHDPVVSVVRSVVSSVVVVVCVVVVVVVVVVVVVVVCVVCPVVRVVVVVVVVVVVVVD

Radius of gyration: 25.04 Å; chains: 1; bounding box: 53×33×71 Å

pLDDT: mean 73.98, std 9.29, range [38.5, 87.31]